Protein AF-M1EG44-F1 (afdb_monomer_lite)

Secondary structure (DSSP, 8-state):
-HHHHHHHHHHHHHHHHTT-SS--HHHHHHHHHHHHHHHHHHHHHHHHHHHHHTTS------------------------------------------------EEEEEETTTEEEEEE--TT--HHHHHHHHHHTTT--GGG----EEETTEEE-

Organism: Mustela putorius furo (NCBI:txid9669)

pLDDT: mean 79.68, std 23.25, range [34.62, 98.44]

InterPro domains:
  IPR003116 Raf-like Ras-binding [PF02196] (106-155)
  IPR003116 Raf-like Ras-binding [PS50898] (104-156)
  IPR003116 Raf-like Ras-binding [SM00455] (104-156)
  IPR029071 Ubiquitin-like domain superfamily [SSF54236] (104-153)

Sequence (156 aa):
QMIKLTQEHIEALLDKFGGEHNPPSIYLEAYEEYTSKLDALQQREQQLLESLGNGTDFSVSSSASTDTVTSSSSSSLSVLPSSLSVFQNPTDVSRSNPKSPQKPIVRVFLPNKQRTVVPARCGVTVRDSLKKALMMRGLIPECCAVYRIQDGEKKP

Structure (mmCIF, N/CA/C/O backbone):
data_AF-M1EG44-F1
#
_entry.id   AF-M1EG44-F1
#
loop_
_atom_site.group_PDB
_atom_site.id
_atom_site.type_symbol
_atom_site.label_atom_id
_atom_site.label_alt_id
_atom_site.label_comp_id
_atom_site.label_asym_id
_atom_site.label_entity_id
_atom_site.label_seq_id
_atom_site.pdbx_PDB_ins_code
_atom_site.Cartn_x
_atom_site.Cartn_y
_atom_site.Cartn_z
_atom_site.occupancy
_atom_site.B_iso_or_equiv
_atom_site.auth_seq_id
_atom_site.auth_comp_id
_atom_site.auth_asym_id
_atom_site.auth_atom_id
_atom_site.pdbx_PDB_model_num
ATOM 1 N N . GLN A 1 1 ? -17.260 -4.834 20.610 1.00 72.94 1 GLN A N 1
ATOM 2 C CA . GLN A 1 1 ? -16.964 -3.884 21.703 1.00 72.94 1 GLN A CA 1
ATOM 3 C C . GLN A 1 1 ? -15.644 -3.201 21.394 1.00 72.94 1 GLN A C 1
ATOM 5 O O . GLN A 1 1 ? -14.640 -3.891 21.308 1.00 72.94 1 GLN A O 1
ATOM 10 N N . MET A 1 2 ? -15.644 -1.885 21.172 1.00 94.19 2 MET A N 1
ATOM 11 C CA . MET A 1 2 ? -14.404 -1.153 20.869 1.00 94.19 2 MET A CA 1
ATOM 12 C C . MET A 1 2 ? -13.491 -1.050 22.093 1.00 94.19 2 MET A C 1
ATOM 14 O O . MET A 1 2 ? -12.295 -1.254 21.963 1.00 94.19 2 MET A O 1
ATOM 18 N N . ILE A 1 3 ? -14.066 -0.810 23.276 1.00 96.75 3 ILE A N 1
ATOM 19 C CA . ILE A 1 3 ? -13.339 -0.735 24.554 1.00 96.75 3 ILE A CA 1
ATOM 20 C C . ILE A 1 3 ? -12.552 -2.026 24.807 1.00 96.75 3 ILE A C 1
ATOM 22 O O . ILE A 1 3 ? -11.341 -1.969 24.979 1.00 96.75 3 ILE A O 1
ATOM 26 N N . LYS A 1 4 ? -13.214 -3.188 24.718 1.00 97.31 4 LYS A N 1
ATOM 27 C CA . LYS A 1 4 ? -12.578 -4.498 24.927 1.00 97.31 4 LYS A CA 1
ATOM 28 C C . LYS A 1 4 ? -11.400 -4.754 23.977 1.00 97.31 4 LYS A C 1
ATOM 30 O O . LYS A 1 4 ? -10.349 -5.192 24.414 1.00 97.31 4 LYS A O 1
ATOM 35 N N . LEU A 1 5 ? -11.552 -4.435 22.690 1.00 97.62 5 LEU A N 1
ATOM 36 C CA . LEU A 1 5 ? -10.465 -4.599 21.717 1.00 97.62 5 LEU A CA 1
ATOM 37 C C . LEU A 1 5 ? -9.284 -3.663 22.006 1.00 97.62 5 LEU A C 1
ATOM 39 O O . LEU A 1 5 ? -8.134 -4.052 21.831 1.00 97.62 5 LEU A O 1
ATOM 43 N N . THR A 1 6 ? -9.558 -2.432 22.446 1.00 97.50 6 THR A N 1
ATOM 44 C CA . THR A 1 6 ? -8.514 -1.484 22.858 1.00 97.50 6 THR A CA 1
ATOM 45 C C . THR A 1 6 ? -7.768 -1.995 24.093 1.00 97.50 6 THR A C 1
ATOM 47 O O . THR A 1 6 ? -6.545 -1.921 24.120 1.00 97.50 6 THR A O 1
ATOM 50 N N . GLN A 1 7 ? -8.476 -2.570 25.071 1.00 97.56 7 GLN A N 1
ATOM 51 C CA . GLN A 1 7 ? -7.870 -3.198 26.254 1.00 97.56 7 GLN A CA 1
ATOM 52 C C . GLN A 1 7 ? -6.963 -4.371 25.871 1.00 97.56 7 GLN A C 1
ATOM 54 O O 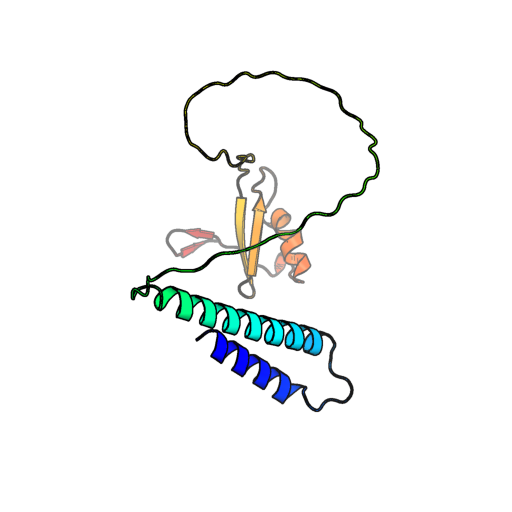. GLN A 1 7 ? -5.791 -4.364 26.230 1.00 97.56 7 GLN A O 1
ATOM 59 N N . GLU A 1 8 ? -7.459 -5.310 25.057 1.00 97.81 8 GLU A N 1
ATOM 60 C CA . GLU A 1 8 ? -6.666 -6.446 24.558 1.00 97.81 8 GLU A CA 1
ATOM 61 C C . GLU A 1 8 ? -5.404 -5.979 23.811 1.00 97.81 8 GLU A C 1
ATOM 63 O O . GLU A 1 8 ? -4.348 -6.603 23.895 1.00 97.81 8 GLU A O 1
ATOM 68 N N . HIS A 1 9 ? -5.486 -4.856 23.091 1.00 97.50 9 HIS A N 1
ATOM 69 C CA . HIS A 1 9 ? -4.333 -4.304 22.389 1.00 97.50 9 HIS A CA 1
ATOM 70 C C . HIS A 1 9 ? -3.281 -3.720 23.342 1.00 97.50 9 HIS A C 1
ATOM 72 O O . HIS A 1 9 ? -2.088 -3.951 23.143 1.00 97.50 9 HIS A O 1
ATOM 78 N N . ILE A 1 10 ? -3.708 -3.000 24.385 1.00 97.75 10 ILE A N 1
ATOM 79 C CA . ILE A 1 10 ? -2.815 -2.481 25.432 1.00 97.75 10 ILE A CA 1
ATOM 80 C C . ILE A 1 10 ? -2.140 -3.640 26.174 1.00 97.75 10 ILE A C 1
ATOM 82 O O . ILE A 1 10 ? -0.931 -3.607 26.394 1.00 97.75 10 ILE A O 1
ATOM 86 N N . GLU A 1 11 ? -2.890 -4.691 26.505 1.00 97.38 11 GLU A N 1
ATOM 87 C CA . GLU A 1 11 ? -2.347 -5.897 27.139 1.00 97.38 11 GLU A CA 1
ATOM 88 C C . GLU A 1 11 ? -1.301 -6.581 26.251 1.00 97.38 11 GLU A C 1
ATOM 90 O O . GLU A 1 11 ? -0.224 -6.927 26.728 1.00 97.38 11 GLU A O 1
ATOM 95 N N . ALA A 1 12 ? -1.560 -6.712 24.946 1.00 97.00 12 ALA A N 1
ATOM 96 C CA . ALA A 1 12 ? -0.598 -7.285 24.005 1.00 97.00 12 ALA A CA 1
ATOM 97 C C . ALA A 1 12 ? 0.682 -6.438 23.861 1.00 97.00 12 ALA A C 1
ATOM 99 O O . ALA A 1 12 ? 1.774 -6.986 23.705 1.00 97.00 12 ALA A O 1
ATOM 100 N N . LEU A 1 13 ? 0.556 -5.108 23.916 1.00 95.94 13 LEU A N 1
ATOM 101 C CA . LEU A 1 13 ? 1.684 -4.172 23.951 1.00 95.94 13 LEU A CA 1
ATOM 102 C C . LEU A 1 13 ? 2.527 -4.388 25.218 1.00 95.94 13 LEU A C 1
ATOM 104 O O . LEU A 1 13 ? 3.745 -4.554 25.126 1.00 95.94 13 LEU A O 1
ATOM 108 N N . LEU A 1 14 ? 1.879 -4.439 26.383 1.00 95.88 14 LEU A N 1
ATOM 109 C CA . LEU A 1 14 ? 2.536 -4.644 27.676 1.00 95.88 14 LEU A CA 1
ATOM 110 C C . LEU A 1 14 ? 3.187 -6.030 27.796 1.00 95.88 14 LEU A C 1
ATOM 112 O O . LEU A 1 14 ? 4.296 -6.128 28.313 1.00 95.88 14 LEU A O 1
ATOM 116 N N . ASP A 1 15 ? 2.560 -7.086 27.278 1.00 96.38 15 ASP A N 1
ATOM 117 C CA . ASP A 1 15 ? 3.139 -8.439 27.231 1.00 96.38 15 ASP A CA 1
ATOM 118 C C . ASP A 1 15 ? 4.462 -8.469 26.451 1.00 96.38 15 ASP A C 1
ATOM 120 O O . ASP A 1 15 ? 5.404 -9.172 26.814 1.00 96.38 15 ASP A O 1
ATOM 124 N N . LYS A 1 16 ? 4.546 -7.686 25.371 1.00 93.38 16 LYS A N 1
ATOM 125 C CA . LYS A 1 16 ? 5.708 -7.678 24.478 1.00 93.38 16 LYS A CA 1
ATOM 126 C C . LYS A 1 16 ? 6.852 -6.805 24.987 1.00 93.38 16 LYS A C 1
ATOM 128 O O . LYS A 1 16 ? 8.002 -7.193 24.806 1.00 93.38 16 LYS A O 1
ATOM 133 N N . PHE A 1 17 ? 6.550 -5.656 25.595 1.00 94.31 17 PHE A N 1
ATOM 134 C CA . PHE A 1 17 ? 7.555 -4.624 25.897 1.00 94.31 17 PHE A CA 1
ATOM 135 C C . PHE A 1 17 ? 7.526 -4.101 27.344 1.00 94.31 17 PHE A C 1
ATOM 137 O O . PHE A 1 17 ? 8.394 -3.321 27.728 1.00 94.31 17 PHE A O 1
ATOM 144 N N . GLY A 1 18 ? 6.566 -4.516 28.176 1.00 87.44 18 GLY A N 1
ATOM 145 C CA . GLY A 1 18 ? 6.329 -3.938 29.507 1.00 87.44 18 GLY A CA 1
ATOM 146 C C . GLY A 1 18 ? 7.439 -4.172 30.539 1.00 87.44 18 GLY A C 1
ATOM 147 O O . GLY A 1 18 ? 7.469 -3.487 31.557 1.00 87.44 18 GLY A O 1
ATOM 148 N N . GLY A 1 19 ? 8.357 -5.111 30.287 1.00 87.62 19 GLY A N 1
ATOM 149 C CA . GLY A 1 19 ? 9.509 -5.404 31.152 1.00 87.62 19 GLY A CA 1
ATOM 150 C C . GLY A 1 19 ? 10.861 -4.929 30.612 1.00 87.62 19 GLY A C 1
ATOM 151 O O . GLY A 1 19 ? 11.896 -5.248 31.197 1.00 87.62 19 GLY A O 1
ATOM 152 N N . GLU A 1 20 ? 10.891 -4.223 29.481 1.00 89.06 20 GLU A N 1
ATOM 153 C CA . GLU A 1 20 ? 12.140 -3.835 28.828 1.00 89.06 20 GLU A CA 1
ATOM 154 C C . GLU A 1 20 ? 12.719 -2.553 29.453 1.00 89.06 20 GLU A C 1
ATOM 156 O O . GLU A 1 20 ? 12.016 -1.564 29.633 1.00 89.06 20 GLU A O 1
ATOM 161 N N . HIS A 1 21 ? 14.016 -2.545 29.790 1.00 84.31 21 HIS A N 1
ATOM 162 C CA . HIS A 1 21 ? 14.666 -1.402 30.461 1.00 84.31 21 HIS A CA 1
ATOM 163 C C . HIS A 1 21 ? 14.769 -0.154 29.562 1.00 84.31 21 HIS A C 1
ATOM 165 O O . HIS A 1 21 ? 14.933 0.960 30.053 1.00 84.31 21 HIS A O 1
ATOM 171 N N . ASN A 1 22 ? 14.700 -0.331 28.240 1.00 91.44 22 ASN A N 1
ATOM 172 C CA . ASN A 1 22 ? 14.776 0.758 27.270 1.00 91.44 22 ASN A CA 1
ATOM 173 C C . ASN A 1 22 ? 13.819 0.494 26.092 1.00 91.44 22 ASN A C 1
ATOM 175 O O . ASN A 1 22 ? 14.279 0.104 25.012 1.00 91.44 22 ASN A O 1
ATOM 179 N N . PRO A 1 23 ? 12.499 0.659 26.298 1.00 91.12 23 PRO A N 1
ATOM 180 C CA . PRO A 1 23 ? 11.514 0.308 25.289 1.00 91.12 23 PRO A CA 1
ATOM 181 C C . PRO A 1 23 ? 11.619 1.232 24.058 1.00 91.12 23 PRO A C 1
ATOM 183 O O . PRO A 1 23 ? 11.943 2.416 24.199 1.00 91.12 23 PRO A O 1
ATOM 186 N N . PRO A 1 24 ? 11.341 0.729 22.839 1.00 95.62 24 PRO A N 1
ATOM 187 C CA . PRO A 1 24 ? 11.336 1.547 21.625 1.00 95.62 24 PRO A CA 1
ATOM 188 C C . PRO A 1 24 ? 10.370 2.741 21.723 1.00 95.62 24 PRO A C 1
ATOM 190 O O . PRO A 1 24 ? 9.261 2.594 22.231 1.00 95.62 24 PRO A O 1
ATOM 193 N N . SER A 1 25 ? 10.725 3.906 21.166 1.00 95.44 25 SER A N 1
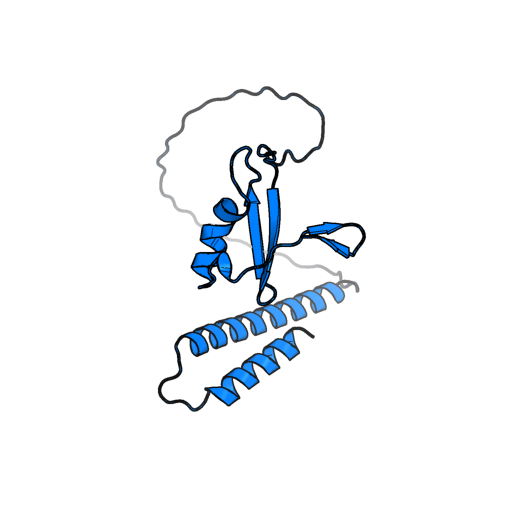ATOM 194 C CA . SER A 1 25 ? 9.854 5.100 21.218 1.00 95.44 25 SER A CA 1
ATOM 195 C C . SER A 1 25 ? 8.477 4.858 20.593 1.00 95.44 25 SER A C 1
ATOM 197 O O . SER A 1 25 ? 7.469 5.295 21.131 1.00 95.44 25 SER A O 1
ATOM 199 N N . ILE A 1 26 ? 8.424 4.069 19.516 1.00 96.38 26 ILE A N 1
ATOM 200 C CA . ILE A 1 26 ? 7.172 3.680 18.858 1.00 96.38 26 ILE A CA 1
ATOM 201 C C . ILE A 1 26 ? 6.225 2.903 19.784 1.00 96.38 26 ILE A C 1
ATOM 203 O O . ILE A 1 26 ? 5.010 3.017 19.653 1.00 96.38 26 ILE A O 1
ATOM 207 N N . TYR A 1 27 ? 6.763 2.119 20.725 1.00 96.12 27 TYR A N 1
ATOM 208 C CA . TYR A 1 27 ? 5.950 1.428 21.722 1.00 96.12 27 TYR A CA 1
ATOM 209 C C . TYR A 1 27 ? 5.331 2.426 22.702 1.00 96.12 27 TYR A C 1
ATOM 211 O O . TYR A 1 27 ? 4.142 2.325 22.986 1.00 96.12 27 TYR A O 1
ATOM 219 N N . LEU A 1 28 ? 6.117 3.396 23.180 1.00 95.38 28 LEU A N 1
ATOM 220 C CA . LEU A 1 28 ? 5.640 4.427 24.105 1.00 95.38 28 LEU A CA 1
ATOM 221 C C . LEU A 1 28 ? 4.540 5.274 23.459 1.00 95.38 28 LEU A C 1
ATOM 223 O O . LEU A 1 28 ? 3.473 5.431 24.043 1.00 95.38 28 LEU A O 1
ATOM 227 N N . GLU A 1 29 ? 4.769 5.728 22.225 1.00 97.44 29 GLU A N 1
ATOM 228 C CA . GLU A 1 29 ? 3.784 6.483 21.443 1.00 97.44 29 GLU A CA 1
ATOM 229 C C . GLU A 1 29 ? 2.484 5.688 21.259 1.00 97.44 29 GLU A C 1
ATOM 231 O O . GLU A 1 29 ? 1.394 6.204 21.504 1.00 97.44 29 GLU A O 1
ATOM 236 N N . ALA A 1 30 ? 2.587 4.409 20.883 1.00 97.44 30 ALA A N 1
ATOM 237 C CA . ALA A 1 30 ? 1.417 3.553 20.730 1.00 97.44 30 ALA A CA 1
ATOM 238 C C . ALA A 1 30 ? 0.685 3.350 22.064 1.00 97.44 30 ALA A C 1
ATOM 240 O O . ALA A 1 30 ? -0.540 3.443 22.114 1.00 97.44 30 ALA A O 1
ATOM 241 N N . TYR A 1 31 ? 1.411 3.085 23.149 1.00 97.38 31 TYR A N 1
ATOM 242 C CA . TYR A 1 31 ? 0.826 2.896 24.473 1.00 97.38 31 TYR A CA 1
ATOM 243 C C . TYR A 1 31 ? 0.060 4.144 24.939 1.00 97.38 31 TYR A C 1
ATOM 245 O O . TYR A 1 31 ? -1.088 4.034 25.381 1.00 97.38 31 TYR A O 1
ATOM 253 N N . GLU A 1 32 ? 0.644 5.334 24.778 1.00 97.69 32 GLU A N 1
ATOM 254 C CA . GLU A 1 32 ? -0.023 6.609 25.071 1.00 97.69 32 GLU A CA 1
ATOM 255 C C . GLU A 1 32 ? -1.273 6.819 24.200 1.00 97.69 32 GLU A C 1
ATOM 257 O O . GLU A 1 32 ? -2.333 7.190 24.708 1.00 97.69 32 GLU A O 1
ATOM 262 N N . GLU A 1 33 ? -1.202 6.518 22.899 1.00 98.12 33 GLU A N 1
ATOM 263 C CA . GLU A 1 33 ? -2.353 6.651 21.998 1.00 98.12 33 GLU A CA 1
ATOM 264 C C . GLU A 1 33 ? -3.496 5.703 22.390 1.00 98.12 33 GLU A C 1
ATOM 266 O O . GLU A 1 33 ? -4.661 6.110 22.453 1.00 98.12 33 GLU A O 1
ATOM 271 N N . TYR A 1 34 ? -3.190 4.434 22.671 1.00 98.25 34 TYR A N 1
ATOM 272 C CA . TYR A 1 34 ? -4.210 3.442 23.005 1.00 98.25 34 TYR A CA 1
ATOM 273 C C . TYR A 1 34 ? -4.846 3.685 24.372 1.00 98.25 34 TYR A C 1
ATOM 275 O O . TYR A 1 34 ? -6.058 3.499 24.500 1.00 98.25 34 TYR A O 1
ATOM 283 N N . THR A 1 35 ? -4.076 4.131 25.365 1.00 98.06 35 THR A N 1
ATOM 284 C CA . THR A 1 35 ? -4.614 4.510 26.682 1.00 98.06 35 THR A CA 1
ATOM 285 C C . THR A 1 35 ? -5.519 5.737 26.575 1.00 98.06 35 THR A C 1
ATOM 287 O O . THR A 1 35 ? -6.676 5.667 26.983 1.00 98.06 35 THR A O 1
ATOM 290 N N . SER A 1 36 ? -5.082 6.800 25.888 1.00 98.44 36 SER A N 1
ATOM 291 C CA . SER A 1 36 ? -5.922 7.982 25.631 1.00 98.44 36 SER A CA 1
ATOM 292 C C . SER A 1 36 ? -7.208 7.631 24.870 1.00 98.44 36 SER A C 1
ATOM 294 O O . SER A 1 36 ? -8.304 8.107 25.183 1.00 98.44 36 SER A O 1
ATOM 296 N N . LYS A 1 37 ? -7.106 6.739 23.880 1.00 98.31 37 LYS A N 1
ATOM 297 C CA . LYS A 1 37 ? -8.261 6.246 23.125 1.00 98.31 37 LYS A CA 1
ATOM 298 C C . LYS A 1 37 ? -9.211 5.419 23.987 1.00 98.31 37 LYS A C 1
ATOM 300 O O . LYS A 1 37 ? -10.419 5.478 23.757 1.00 98.31 37 LYS A O 1
ATOM 305 N N . LEU A 1 38 ? -8.697 4.631 24.930 1.00 98.31 38 LEU A N 1
ATOM 306 C CA . LEU A 1 38 ? -9.520 3.850 25.848 1.00 98.31 38 LEU A CA 1
ATOM 307 C C . LEU A 1 38 ? -10.381 4.773 26.712 1.00 98.31 38 LEU A C 1
ATOM 309 O O . LEU A 1 38 ? -11.596 4.576 26.761 1.00 98.31 38 LEU A O 1
ATOM 313 N N . ASP A 1 39 ? -9.776 5.816 27.277 1.00 98.19 39 ASP A N 1
ATOM 314 C CA . ASP A 1 39 ? -10.477 6.820 28.081 1.00 98.19 39 ASP A CA 1
ATOM 315 C C . ASP A 1 39 ? -11.568 7.522 27.262 1.00 98.19 39 ASP A C 1
ATOM 317 O O . ASP A 1 39 ? -12.722 7.610 27.683 1.00 98.19 39 ASP A O 1
ATOM 321 N N . ALA A 1 40 ? -11.245 7.945 26.035 1.00 98.31 40 ALA A N 1
ATOM 322 C CA . ALA A 1 40 ? -12.211 8.576 25.136 1.00 98.31 40 ALA A CA 1
ATOM 323 C C . ALA A 1 40 ? -13.388 7.646 24.785 1.00 98.31 40 ALA A C 1
ATOM 325 O O . ALA A 1 40 ? -14.533 8.091 24.654 1.00 98.31 40 ALA A O 1
ATOM 326 N N . LEU A 1 41 ? -13.127 6.344 24.623 1.00 97.94 41 LEU A N 1
ATOM 327 C CA . LEU A 1 41 ? -14.171 5.3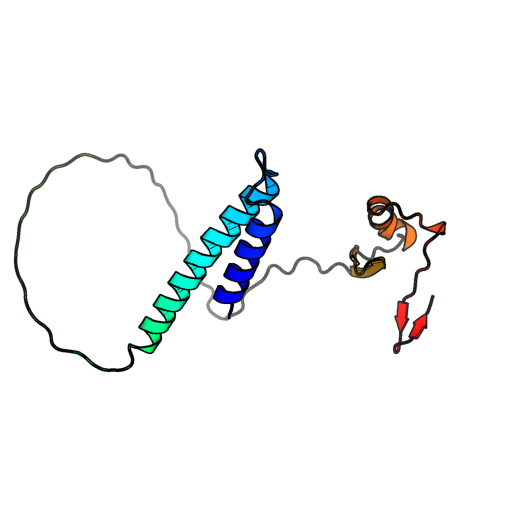53 24.370 1.00 97.94 41 LEU A CA 1
ATOM 328 C C . LEU A 1 41 ? -15.054 5.127 25.602 1.00 97.94 41 LEU A C 1
ATOM 330 O O . LEU A 1 41 ? -16.272 5.057 25.443 1.00 97.94 41 LEU A O 1
ATOM 334 N N . GLN A 1 42 ? -14.469 5.048 26.799 1.00 96.88 42 GLN A N 1
ATOM 335 C CA . GLN A 1 42 ? -15.209 4.914 28.059 1.00 96.88 42 GLN A CA 1
ATOM 336 C C . GLN A 1 42 ? -16.070 6.150 28.342 1.00 96.88 42 GLN A C 1
ATOM 338 O O . GLN A 1 42 ? -17.253 6.023 28.652 1.00 96.88 42 GLN A O 1
ATOM 343 N N . GLN A 1 43 ? -15.525 7.353 28.141 1.00 97.75 43 GLN A N 1
ATOM 344 C CA . GLN A 1 43 ? -16.275 8.603 28.285 1.00 97.75 43 GLN A CA 1
ATOM 345 C C . GLN A 1 43 ? -17.466 8.656 27.322 1.00 97.75 43 GLN A C 1
ATOM 347 O O . GLN A 1 43 ? -18.578 9.024 27.703 1.00 97.75 43 GLN A O 1
ATOM 352 N N . ARG A 1 44 ? -17.250 8.263 26.063 1.00 96.62 44 ARG A N 1
ATOM 353 C CA . ARG A 1 44 ? -18.322 8.210 25.068 1.00 96.62 44 ARG A CA 1
ATOM 354 C C . ARG A 1 44 ? -19.391 7.181 25.435 1.00 96.62 44 ARG A C 1
ATOM 356 O O . ARG A 1 44 ? -20.566 7.436 25.194 1.00 96.62 44 ARG A O 1
ATOM 363 N N . GLU A 1 45 ? -19.005 6.026 25.972 1.00 94.88 45 GLU A N 1
ATOM 364 C CA . GLU A 1 45 ? -19.952 5.011 26.444 1.00 94.88 45 GLU A CA 1
ATOM 365 C C . GLU A 1 45 ? -20.837 5.562 27.565 1.00 94.88 45 GLU A C 1
ATOM 367 O O . GLU A 1 45 ? -22.057 5.434 27.472 1.00 94.88 45 GLU A O 1
ATOM 372 N N . GLN A 1 46 ? -20.251 6.264 28.540 1.00 94.81 46 GLN A N 1
ATOM 373 C CA . GLN A 1 46 ? -21.001 6.932 29.605 1.00 94.81 46 GLN A CA 1
ATOM 374 C C . GLN A 1 46 ? -22.006 7.945 29.038 1.00 94.81 46 GLN A C 1
ATOM 376 O O . GLN A 1 46 ? -23.194 7.862 29.344 1.00 94.81 46 GLN A O 1
ATOM 381 N N . GLN A 1 47 ? -21.564 8.821 28.130 1.00 95.12 47 GLN A N 1
ATOM 382 C CA . GLN A 1 47 ? -22.431 9.818 27.496 1.00 95.12 47 GLN A CA 1
ATOM 383 C C . GLN A 1 47 ? -23.604 9.180 26.731 1.00 95.12 47 GLN A C 1
ATOM 385 O O . GLN A 1 47 ? -24.719 9.711 26.711 1.00 95.12 47 GLN A O 1
ATOM 390 N N . LEU A 1 48 ? -23.366 8.043 26.069 1.00 94.06 48 LEU A N 1
ATOM 391 C CA . LEU A 1 48 ? -24.411 7.295 25.369 1.00 94.06 48 LEU A CA 1
ATOM 392 C C . LEU A 1 48 ? -25.398 6.647 26.346 1.00 94.06 48 LEU A C 1
ATOM 394 O O . LEU A 1 48 ? -26.597 6.650 26.070 1.00 94.06 48 LEU A O 1
ATOM 398 N N . LEU A 1 49 ? -24.909 6.128 27.476 1.00 91.44 49 LEU A N 1
ATOM 399 C CA . LEU A 1 49 ? -25.741 5.574 28.545 1.00 91.44 49 LEU A CA 1
ATOM 400 C C . LEU A 1 49 ? -26.643 6.648 29.165 1.00 91.44 49 LEU A C 1
ATOM 402 O O . LEU A 1 49 ? -27.837 6.414 29.339 1.00 91.44 49 LEU A O 1
ATOM 406 N N . GLU A 1 50 ? -26.092 7.837 29.424 1.00 92.94 50 GLU A N 1
ATOM 407 C CA . GLU A 1 50 ? -26.841 9.000 29.914 1.00 92.94 50 GLU A CA 1
ATOM 408 C C . GLU A 1 50 ? -27.913 9.423 28.904 1.00 92.94 50 GLU A C 1
ATOM 410 O O . GLU A 1 50 ? -29.087 9.507 29.253 1.00 92.94 50 GLU A O 1
ATOM 415 N N . SER A 1 51 ? -27.542 9.561 27.626 1.00 89.81 51 SER A N 1
ATOM 416 C CA . SER A 1 51 ? -28.472 9.940 26.550 1.00 89.81 51 SER A CA 1
ATOM 417 C C . SER A 1 51 ? -29.628 8.947 26.378 1.00 89.81 51 SER A C 1
ATOM 419 O O . SER A 1 51 ? -30.739 9.347 26.033 1.00 89.81 51 SER A O 1
ATOM 421 N N . LEU A 1 52 ? -29.381 7.652 26.606 1.00 81.56 52 LEU A N 1
ATOM 422 C CA . LEU A 1 52 ? -30.414 6.616 26.567 1.00 81.56 52 LEU A CA 1
ATOM 423 C C . LEU A 1 52 ? -31.315 6.649 27.817 1.00 81.56 52 LEU A C 1
ATOM 425 O O . LEU A 1 52 ? -32.485 6.279 27.734 1.00 81.56 52 LEU A O 1
ATOM 429 N N . GLY A 1 53 ? -30.790 7.119 28.952 1.00 68.94 53 GLY A N 1
ATOM 430 C CA . GLY A 1 53 ? -31.515 7.293 30.214 1.00 68.94 53 GLY A CA 1
ATOM 431 C C . GLY A 1 53 ? -32.441 8.516 30.266 1.00 68.94 53 GLY A C 1
ATOM 432 O O . GLY A 1 53 ? -33.340 8.561 31.099 1.00 68.94 53 GLY A O 1
ATOM 433 N N . ASN A 1 54 ? -32.305 9.486 29.354 1.00 60.78 54 ASN A N 1
ATOM 434 C CA . ASN A 1 54 ? -33.138 10.701 29.306 1.00 60.78 54 ASN A CA 1
ATOM 435 C C . ASN A 1 54 ? -34.579 10.493 28.771 1.00 60.78 54 ASN A C 1
ATOM 437 O O . ASN A 1 54 ? -35.240 11.458 28.388 1.00 60.78 54 ASN A O 1
ATOM 441 N N . GLY A 1 55 ? -35.078 9.253 28.748 1.00 56.47 55 GLY A N 1
ATOM 442 C CA . GLY A 1 55 ? -36.444 8.902 28.341 1.00 56.47 55 GLY A CA 1
ATOM 443 C C . GLY A 1 55 ? -37.471 8.804 29.476 1.00 56.47 55 GLY A C 1
ATOM 444 O O . GLY A 1 55 ? -38.641 8.568 29.186 1.00 56.47 55 GLY A O 1
ATOM 445 N N . THR A 1 56 ? -37.073 8.976 30.741 1.00 52.03 56 THR A N 1
ATOM 446 C CA . THR A 1 56 ? -37.998 8.992 31.886 1.00 52.03 56 THR A CA 1
ATOM 447 C C . THR A 1 56 ? -37.902 10.321 32.629 1.00 52.03 56 THR A C 1
ATOM 449 O O . THR A 1 56 ? -36.865 10.694 33.173 1.00 52.03 56 THR A O 1
ATOM 452 N N . ASP A 1 57 ? -39.012 11.035 32.571 1.00 49.50 57 ASP A N 1
ATOM 453 C CA . ASP A 1 57 ? -39.438 12.178 33.357 1.00 49.50 57 ASP A CA 1
ATOM 454 C C . ASP A 1 57 ? -38.894 12.248 34.795 1.00 49.50 57 ASP A C 1
ATOM 456 O O . ASP A 1 57 ? -39.208 11.434 35.656 1.00 49.50 57 ASP A O 1
ATOM 460 N N . PHE A 1 58 ? -38.185 13.336 35.099 1.00 36.06 58 PHE A N 1
ATOM 461 C CA . PHE A 1 58 ? -38.283 13.951 36.419 1.00 36.06 58 PHE A CA 1
ATOM 462 C C . PHE A 1 58 ? -38.238 15.470 36.271 1.00 36.06 58 PHE A C 1
ATOM 464 O O . PHE A 1 58 ? -37.184 16.096 36.183 1.00 36.06 58 PHE A O 1
ATOM 471 N N . SER A 1 59 ? -39.428 16.056 36.196 1.00 50.84 59 SER A N 1
ATOM 472 C CA . SER A 1 59 ? -39.652 17.493 36.260 1.00 50.84 59 SER A CA 1
ATOM 473 C C . SER A 1 59 ? -40.313 17.805 37.594 1.00 50.84 59 SER A C 1
ATOM 475 O O . SER A 1 59 ? -41.500 17.535 37.710 1.00 50.84 59 SER A O 1
ATOM 477 N N . VAL A 1 60 ? -39.602 18.424 38.547 1.00 35.09 60 VAL A N 1
ATOM 478 C CA . VAL A 1 60 ? -40.166 19.485 39.406 1.00 35.09 60 VAL A CA 1
ATOM 479 C C . VAL A 1 60 ? -39.056 20.454 39.840 1.00 35.09 60 VAL A C 1
ATOM 481 O O . VAL A 1 60 ? -37.998 20.057 40.318 1.00 35.09 60 VAL A O 1
ATOM 484 N N . SER A 1 61 ? -39.351 21.733 39.636 1.00 41.53 61 SER A N 1
ATOM 485 C CA . SER A 1 61 ? -38.569 22.948 39.864 1.00 41.53 61 SER A CA 1
ATOM 486 C C . SER A 1 61 ? -38.318 23.342 41.333 1.00 41.53 61 SER A C 1
ATOM 488 O O . SER A 1 61 ? -38.974 22.840 42.246 1.00 41.53 61 SER A O 1
ATOM 490 N N . SER A 1 62 ? -37.554 24.444 41.464 1.00 41.94 62 SER A N 1
ATOM 491 C CA . SER A 1 62 ? -37.507 25.491 42.526 1.00 41.94 62 SER A CA 1
ATOM 492 C C . SER A 1 62 ? -36.246 25.404 43.416 1.00 41.94 62 SER A C 1
ATOM 494 O O . SER A 1 62 ? -35.869 24.317 43.821 1.00 41.94 62 SER A O 1
ATOM 496 N N . SER A 1 63 ? -35.489 26.465 43.736 1.00 38.00 63 SER A N 1
ATOM 497 C CA . SER A 1 63 ? -35.849 27.868 44.003 1.00 38.00 63 SER A CA 1
ATOM 498 C C . SER A 1 63 ? -34.648 28.838 43.886 1.00 38.00 63 SER A C 1
ATOM 500 O O . SER A 1 63 ? -33.504 28.427 43.736 1.00 38.00 63 SER A O 1
ATOM 502 N N . ALA A 1 64 ? -34.976 30.131 43.957 1.00 36.72 64 ALA A N 1
ATOM 503 C CA . ALA A 1 64 ? -34.234 31.355 43.644 1.00 36.72 64 ALA A CA 1
ATOM 504 C C . ALA A 1 64 ? -33.198 31.895 44.673 1.00 36.72 64 ALA A C 1
ATOM 506 O O . ALA A 1 64 ? -33.109 31.388 45.789 1.00 36.72 64 ALA A O 1
ATOM 507 N N . SER A 1 65 ? -32.580 33.035 44.274 1.00 39.41 65 SER A N 1
ATOM 508 C CA . SER A 1 65 ? -32.027 34.169 45.079 1.00 39.41 65 SER A CA 1
ATOM 509 C C . SER A 1 65 ? -30.519 34.103 45.422 1.00 39.41 65 SER A C 1
ATOM 511 O O . SER A 1 65 ? -30.044 33.025 45.742 1.00 39.41 65 SER A O 1
ATOM 513 N N . THR A 1 66 ? -29.655 35.142 45.402 1.00 40.31 66 THR A N 1
ATOM 514 C CA . THR A 1 66 ? -29.706 36.632 45.293 1.00 40.31 66 THR A CA 1
ATOM 515 C C . THR A 1 66 ? -28.263 37.192 45.133 1.00 40.31 66 THR A C 1
ATOM 517 O O . THR A 1 66 ? -27.348 36.568 45.659 1.00 40.31 66 THR A O 1
ATOM 520 N N . ASP A 1 67 ? -28.113 38.358 44.470 1.00 35.16 67 ASP A N 1
ATOM 521 C CA . ASP A 1 67 ? -27.123 39.473 44.608 1.00 35.16 67 ASP A CA 1
ATOM 522 C C . ASP A 1 67 ? -25.597 39.193 44.740 1.00 35.16 67 ASP A C 1
ATOM 524 O O . ASP A 1 67 ? -25.148 38.334 45.483 1.00 35.16 67 ASP A O 1
ATOM 528 N N . THR A 1 68 ? -24.668 39.943 44.119 1.00 42.72 68 THR A N 1
ATOM 529 C CA . THR A 1 68 ? -24.309 41.335 44.478 1.00 42.72 68 THR A CA 1
ATOM 530 C C . THR A 1 68 ? -23.334 41.958 43.449 1.00 42.72 68 THR A C 1
ATOM 532 O O . THR A 1 68 ? -22.503 41.274 42.857 1.00 42.72 68 THR A O 1
ATOM 535 N N . VAL A 1 69 ? -23.418 43.280 43.278 1.00 45.25 69 VAL A N 1
ATOM 536 C CA . VAL A 1 69 ? -22.580 44.178 42.454 1.00 45.25 69 VAL A CA 1
ATOM 537 C C . VAL A 1 69 ? -21.134 44.359 42.959 1.00 45.25 69 VAL A C 1
ATOM 539 O O . VAL A 1 69 ? -20.907 44.364 44.163 1.00 45.25 69 VAL A O 1
ATOM 542 N N . THR A 1 70 ? -20.167 44.616 42.062 1.00 37.66 70 THR A N 1
ATOM 543 C CA . THR A 1 70 ? -19.043 45.572 42.261 1.00 37.66 70 THR A CA 1
ATOM 544 C C . THR A 1 70 ? -18.239 45.789 40.968 1.00 37.66 70 THR A C 1
ATOM 546 O O . THR A 1 70 ? -17.902 44.861 40.240 1.00 37.66 70 THR A O 1
ATOM 549 N N . SER A 1 71 ? -17.969 47.060 40.680 1.00 38.03 71 SER A N 1
ATOM 550 C CA . SER A 1 71 ? -17.367 47.612 39.460 1.00 38.03 71 SER A CA 1
ATOM 551 C C . SER A 1 71 ? -15.835 47.684 39.525 1.00 38.03 71 SER A C 1
ATOM 553 O O . SER A 1 71 ? -15.308 47.909 40.610 1.00 38.03 71 SER A O 1
ATOM 555 N N . SER A 1 72 ? -15.130 47.645 38.378 1.00 39.84 72 SER A N 1
ATOM 556 C CA . SER A 1 72 ? -14.178 48.700 37.922 1.00 39.84 72 SER A CA 1
ATOM 557 C C . SER A 1 72 ? -13.313 48.317 36.688 1.00 39.84 72 SER A C 1
ATOM 559 O O . SER A 1 72 ? -12.446 47.459 36.740 1.00 39.84 72 SER A O 1
ATOM 561 N N . SER A 1 73 ? -13.589 49.010 35.571 1.00 45.00 73 SER A N 1
ATOM 562 C CA . SER A 1 73 ? -12.692 49.71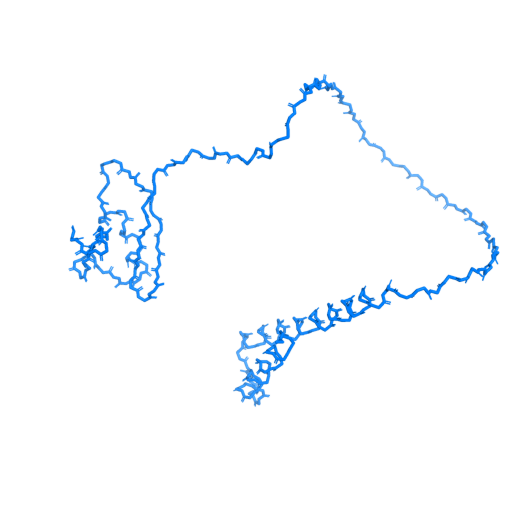8 34.617 1.00 45.00 73 SER A CA 1
ATOM 563 C C . SER A 1 73 ? -11.278 49.217 34.227 1.00 45.00 73 SER A C 1
ATOM 565 O O . SER A 1 73 ? -10.367 49.232 35.046 1.00 45.00 73 SER A O 1
ATOM 567 N N . SER A 1 74 ? -11.026 49.072 32.908 1.00 39.81 74 SER A N 1
ATOM 568 C CA . SER A 1 74 ? -10.127 49.972 32.124 1.00 39.81 74 SER A CA 1
ATOM 569 C C . SER A 1 74 ? -10.080 49.690 30.592 1.00 39.81 74 SER A C 1
ATOM 571 O O . SER A 1 74 ? -9.708 48.619 30.134 1.00 39.81 74 SER A O 1
ATOM 573 N N . SER A 1 75 ? -10.500 50.707 29.829 1.00 43.41 75 SER A N 1
ATOM 574 C CA . SER A 1 75 ? -10.048 51.276 28.534 1.00 43.41 75 SER A CA 1
ATOM 575 C C . SER A 1 75 ? -9.448 50.448 27.364 1.00 43.41 75 SER A C 1
ATOM 577 O O . SER A 1 75 ? -8.270 50.115 27.344 1.00 43.41 75 SER A O 1
ATOM 579 N N . SER A 1 76 ? -10.266 50.301 26.308 1.00 46.59 76 SER A N 1
ATOM 580 C CA . SER A 1 76 ? -10.092 50.675 24.874 1.00 46.59 76 SER A CA 1
ATOM 581 C C . SER A 1 76 ? -8.708 50.879 24.219 1.00 46.59 76 SER A C 1
ATOM 583 O O . SER A 1 76 ? -7.993 51.785 24.632 1.00 46.59 76 SER A O 1
ATOM 585 N N . LEU A 1 77 ? -8.496 50.261 23.037 1.00 38.03 77 LEU A N 1
ATOM 586 C CA . LEU A 1 77 ? -8.090 50.928 21.775 1.00 38.03 77 LEU A CA 1
ATOM 587 C C . LEU A 1 77 ? -8.611 50.156 20.538 1.00 38.03 77 LEU A C 1
ATOM 589 O O . LEU A 1 77 ? -8.566 48.931 20.475 1.00 38.03 77 LEU A O 1
ATOM 593 N N . SER A 1 78 ? -9.116 50.913 19.567 1.00 42.53 78 SER A N 1
ATOM 594 C CA . SER A 1 78 ? -9.871 50.510 18.371 1.00 42.53 78 SER A CA 1
ATOM 595 C C . SER A 1 78 ? -9.011 50.582 17.108 1.00 42.53 78 SER A C 1
ATOM 597 O O . SER A 1 78 ? -8.218 51.511 17.030 1.00 42.53 78 SER A O 1
ATOM 599 N N . VAL A 1 79 ? -9.277 49.766 16.071 1.00 34.62 79 VAL A N 1
ATOM 600 C CA . VAL A 1 79 ? -9.228 50.215 14.656 1.00 34.62 79 VAL A CA 1
ATOM 601 C C . VAL A 1 79 ? -10.199 49.389 13.786 1.00 34.62 79 VAL A C 1
ATOM 603 O O . VAL A 1 79 ? -10.052 48.181 13.634 1.00 34.62 79 VAL A O 1
ATOM 606 N N . LEU A 1 80 ? -11.179 50.074 13.198 1.00 44.12 80 LEU A N 1
ATOM 607 C CA . LEU A 1 80 ? -11.982 49.709 12.015 1.00 44.12 80 LEU A CA 1
ATOM 608 C C . LEU A 1 80 ? -11.539 50.679 10.893 1.00 44.12 80 LEU A C 1
ATOM 610 O O . LEU A 1 80 ? -11.068 51.768 11.240 1.00 44.12 80 LEU A O 1
ATOM 614 N N . PRO A 1 81 ?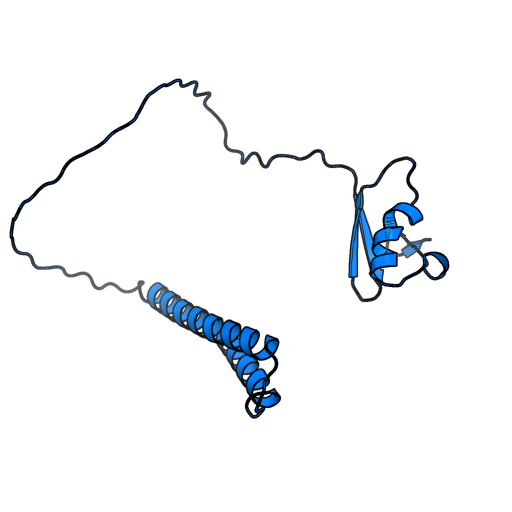 -11.670 50.362 9.585 1.00 49.47 81 PRO A N 1
ATOM 615 C CA . PRO A 1 81 ? -12.946 50.671 8.916 1.00 49.47 81 PRO A CA 1
ATOM 616 C C . PRO A 1 81 ? -13.373 49.765 7.728 1.00 49.47 81 PRO A C 1
ATOM 618 O O . PRO A 1 81 ? -12.548 49.306 6.950 1.00 49.47 81 PRO A O 1
ATOM 621 N N . SER A 1 82 ? -14.702 49.587 7.616 1.00 42.09 82 SER A N 1
ATOM 622 C CA . SER A 1 82 ? -15.609 49.815 6.454 1.00 42.09 82 SER A CA 1
ATOM 623 C C . SER A 1 82 ? -15.256 49.231 5.060 1.00 42.09 82 SER A C 1
ATOM 625 O O . SER A 1 82 ? -14.137 49.371 4.600 1.00 42.09 82 SER A O 1
ATOM 627 N N . SER A 1 83 ? -16.138 48.659 4.219 1.00 41.62 83 SER A N 1
ATOM 628 C CA . SER A 1 83 ? -17.573 48.879 3.909 1.00 41.62 83 SER A CA 1
ATOM 629 C C . SER A 1 83 ? -18.065 47.772 2.923 1.00 41.62 83 SER A C 1
ATOM 631 O O . SER A 1 83 ? -17.294 47.328 2.083 1.00 41.62 83 SER A O 1
ATOM 633 N N . LEU A 1 84 ? -19.201 47.096 3.160 1.00 44.59 84 LEU A N 1
ATOM 634 C CA . LEU A 1 84 ? -20.538 47.202 2.514 1.00 44.59 84 LEU A CA 1
ATOM 635 C C . LEU A 1 84 ? -20.665 47.072 0.971 1.00 44.59 84 LEU A C 1
ATOM 637 O O . LEU A 1 84 ? -20.384 48.012 0.237 1.00 44.59 84 LEU A O 1
ATOM 641 N N . SER A 1 85 ? -21.248 45.948 0.512 1.00 47.00 85 SER A N 1
ATOM 642 C CA . SER A 1 85 ? -22.430 45.803 -0.396 1.00 47.00 85 SER A CA 1
ATOM 643 C C . SER A 1 85 ? -22.501 44.339 -0.889 1.00 47.00 85 SER A C 1
ATOM 645 O O . SER A 1 85 ? -21.560 43.831 -1.480 1.00 47.00 85 SER A O 1
ATOM 647 N N . VAL A 1 86 ? -23.440 43.491 -0.451 1.00 42.34 86 VAL A N 1
ATOM 648 C CA . VAL A 1 86 ? -24.863 43.369 -0.840 1.00 42.34 86 VAL A CA 1
ATOM 649 C C . VAL A 1 86 ? -25.086 43.390 -2.356 1.00 42.34 86 VAL A C 1
ATOM 651 O O . VAL A 1 86 ? -25.377 44.427 -2.933 1.00 42.34 86 VAL A O 1
ATOM 654 N N . PHE A 1 87 ? -25.061 42.201 -2.958 1.00 42.94 87 PHE A N 1
ATOM 655 C CA . PHE A 1 87 ? -26.121 41.758 -3.863 1.00 42.94 87 PHE A CA 1
ATOM 656 C C . PHE A 1 87 ? -26.479 40.318 -3.487 1.00 42.94 87 PHE A C 1
ATOM 658 O O . PHE A 1 87 ? -25.698 39.390 -3.683 1.00 42.94 87 PHE A O 1
ATOM 665 N N . GLN A 1 88 ? -27.653 40.150 -2.879 1.00 41.69 88 GLN A N 1
ATOM 666 C CA . GLN A 1 88 ? -28.302 38.850 -2.782 1.00 41.69 88 GLN A CA 1
ATOM 667 C C . GLN A 1 88 ? -28.876 38.518 -4.159 1.00 41.69 88 GLN A C 1
ATOM 669 O O . GLN A 1 88 ? -29.641 39.314 -4.700 1.00 41.69 88 GLN A O 1
ATOM 674 N N . ASN A 1 89 ? -28.551 37.345 -4.696 1.00 35.41 89 ASN A N 1
ATOM 675 C CA . ASN A 1 89 ? -29.400 36.696 -5.686 1.00 35.41 89 ASN A CA 1
ATOM 676 C C . ASN A 1 89 ? -30.071 35.509 -4.976 1.00 35.41 89 ASN A C 1
ATOM 678 O O . ASN A 1 89 ? -29.354 34.671 -4.422 1.00 35.41 89 ASN A O 1
ATOM 682 N N . PRO A 1 90 ? -31.408 35.456 -4.891 1.00 47.88 90 PRO A N 1
ATOM 683 C CA . PRO A 1 90 ? -32.094 34.391 -4.187 1.00 47.88 90 PRO A CA 1
ATOM 684 C C . PRO A 1 90 ? -32.149 33.142 -5.071 1.00 47.88 90 PRO A C 1
ATOM 686 O O . PRO A 1 90 ? -32.173 33.241 -6.294 1.00 47.88 90 PRO A O 1
ATOM 689 N N . THR A 1 91 ? -32.271 31.992 -4.413 1.00 49.41 91 THR A N 1
ATOM 690 C CA . THR A 1 91 ? -32.575 30.643 -4.927 1.00 49.41 91 THR A CA 1
ATOM 691 C C . THR A 1 91 ? -31.400 29.705 -5.235 1.00 49.41 91 THR A C 1
ATOM 693 O O . THR A 1 91 ? -30.679 29.816 -6.218 1.00 49.41 91 THR A O 1
ATOM 696 N N . ASP A 1 92 ? -31.331 28.708 -4.354 1.00 41.84 92 ASP A N 1
ATOM 697 C CA . ASP A 1 92 ? -31.197 27.278 -4.633 1.00 41.84 92 ASP A CA 1
ATOM 698 C C . ASP A 1 92 ? -29.955 26.578 -4.058 1.00 41.84 92 ASP A C 1
ATOM 700 O O . ASP A 1 92 ? -28.797 26.981 -4.142 1.00 41.84 92 ASP A O 1
ATOM 704 N N . VAL A 1 93 ? -30.290 25.497 -3.382 1.00 54.38 93 VAL A N 1
ATOM 705 C CA . VAL A 1 93 ? -29.559 24.673 -2.454 1.00 54.38 93 VAL A CA 1
ATOM 706 C C . VAL A 1 93 ? -28.670 23.744 -3.268 1.00 54.38 93 VAL A C 1
ATOM 708 O O . VAL A 1 93 ? -29.117 22.728 -3.787 1.00 54.38 93 VAL A O 1
ATOM 711 N N . SER A 1 94 ? -27.379 24.032 -3.397 1.00 52.59 94 SER A N 1
ATOM 712 C CA . SER A 1 94 ? -26.428 22.970 -3.744 1.00 52.59 94 SER A CA 1
ATOM 713 C C . SER A 1 94 ? -25.000 23.339 -3.375 1.00 52.59 94 SER A C 1
ATOM 715 O O . SER A 1 94 ? -24.388 24.246 -3.923 1.00 52.59 94 SER A O 1
ATOM 717 N N . ARG A 1 95 ? -24.457 22.569 -2.428 1.00 58.28 95 ARG A N 1
ATOM 718 C CA . ARG A 1 95 ? -23.048 22.528 -2.030 1.00 58.28 95 ARG A CA 1
ATOM 719 C C . ARG A 1 95 ? -22.148 22.471 -3.272 1.00 58.28 95 ARG A C 1
ATOM 721 O O . ARG A 1 95 ? -21.909 21.396 -3.825 1.00 58.28 95 ARG A O 1
ATOM 728 N N . SER A 1 96 ? -21.635 23.615 -3.713 1.00 58.22 96 SER A N 1
ATOM 729 C CA . SER A 1 96 ? -20.683 23.699 -4.815 1.00 58.22 96 SER A CA 1
ATOM 730 C C . SER A 1 96 ? -19.307 23.253 -4.321 1.00 58.22 96 SER A C 1
ATOM 732 O O . SER A 1 96 ? -18.448 24.063 -3.981 1.00 58.22 96 SER A O 1
ATOM 734 N N . ASN A 1 97 ? -19.095 21.938 -4.261 1.00 55.66 97 ASN A N 1
ATOM 735 C CA . ASN A 1 97 ? -17.749 21.379 -4.212 1.00 55.66 97 ASN A CA 1
ATOM 736 C C . ASN A 1 97 ? -16.970 21.930 -5.422 1.00 55.66 97 ASN A C 1
ATOM 738 O O . ASN A 1 97 ? -17.479 21.791 -6.542 1.00 55.66 97 ASN A O 1
ATOM 742 N N . PRO A 1 98 ? -15.772 22.524 -5.253 1.00 61.94 98 PRO A N 1
ATOM 743 C CA . PRO A 1 98 ? -14.989 22.996 -6.386 1.00 61.94 98 PRO A CA 1
ATOM 744 C C . PRO A 1 98 ? -14.669 21.794 -7.280 1.00 61.94 98 PRO A C 1
ATOM 746 O O . PRO A 1 98 ? -13.865 20.923 -6.941 1.00 61.94 98 PRO A O 1
ATOM 749 N N . LYS A 1 99 ? -15.359 21.693 -8.419 1.00 65.62 99 LYS A N 1
ATOM 750 C CA . LYS A 1 99 ? -15.130 20.639 -9.409 1.00 65.62 99 LYS A CA 1
ATOM 751 C C . LYS A 1 99 ? -13.822 20.967 -10.122 1.00 65.62 99 LYS A C 1
ATOM 753 O O . LYS A 1 99 ? -13.813 21.646 -11.142 1.00 65.62 99 LYS A O 1
ATOM 758 N N . SER A 1 100 ? -12.710 20.503 -9.545 1.00 68.12 100 SER A N 1
ATOM 759 C CA . SER A 1 100 ? -11.415 20.465 -10.232 1.00 68.12 100 SER A CA 1
ATOM 760 C C . SER A 1 100 ? -11.591 19.805 -11.604 1.00 68.12 100 SER A C 1
ATOM 762 O O . SER A 1 100 ? -12.352 18.833 -11.691 1.00 68.12 100 SER A O 1
ATOM 764 N N . PRO A 1 101 ? -10.900 20.275 -12.662 1.00 62.38 101 PRO A N 1
ATOM 765 C CA . PRO A 1 101 ? -10.948 19.634 -13.970 1.00 62.38 101 PRO A CA 1
ATOM 766 C C . PRO A 1 101 ? -10.632 18.147 -13.808 1.00 62.38 101 PRO A C 1
ATOM 768 O O . PRO A 1 101 ? -9.521 17.788 -13.404 1.00 62.38 101 PRO A O 1
ATOM 771 N N . GLN A 1 102 ? -11.619 17.282 -14.055 1.00 71.50 102 GLN A N 1
ATOM 772 C CA . GLN A 1 102 ? -11.467 15.839 -13.894 1.00 71.50 102 GLN A CA 1
ATOM 773 C C . GLN A 1 102 ? -10.596 15.316 -15.036 1.00 71.50 102 GLN A C 1
ATOM 775 O O . GLN A 1 102 ? -11.085 14.874 -16.071 1.00 71.50 102 GLN A O 1
ATOM 780 N N . LYS A 1 103 ? -9.274 15.426 -14.878 1.00 81.31 103 LYS A N 1
ATOM 781 C CA . LYS A 1 103 ? -8.324 14.803 -15.801 1.00 81.31 103 LYS A CA 1
ATOM 782 C C . LYS A 1 103 ? -8.552 13.289 -15.762 1.00 81.31 103 LYS A C 1
ATOM 784 O O . LYS A 1 103 ? -8.737 12.752 -14.667 1.00 81.31 103 LYS A O 1
ATOM 789 N N . PRO A 1 104 ? -8.531 12.595 -16.910 1.00 92.31 104 PRO A N 1
ATOM 790 C CA . PRO A 1 104 ? -8.696 11.150 -16.923 1.00 92.31 104 PRO A CA 1
ATOM 791 C C . PRO A 1 104 ? -7.592 10.501 -16.078 1.00 92.31 104 PRO A C 1
ATOM 793 O O . PRO A 1 104 ? -6.433 10.920 -16.122 1.00 92.31 104 PRO A O 1
ATOM 796 N N . ILE A 1 105 ? -7.952 9.501 -15.275 1.00 94.44 105 ILE A N 1
ATOM 797 C CA . ILE A 1 105 ? -7.038 8.791 -14.372 1.00 94.44 105 ILE A CA 1
ATOM 798 C C . ILE A 1 105 ? -7.058 7.291 -14.656 1.00 94.44 105 ILE A C 1
ATOM 800 O O . ILE A 1 105 ? -8.090 6.727 -15.010 1.00 94.44 105 ILE A O 1
ATOM 804 N N . VAL A 1 106 ? -5.923 6.637 -14.434 1.00 95.88 106 VAL A N 1
ATOM 805 C CA . VAL A 1 106 ? -5.776 5.182 -14.459 1.00 95.88 106 VAL A CA 1
ATOM 806 C C . VAL A 1 106 ? -5.457 4.709 -13.047 1.00 95.88 106 VAL A C 1
ATOM 808 O O . VAL A 1 106 ? -4.530 5.204 -12.401 1.00 95.88 106 VAL A O 1
ATOM 811 N N . ARG A 1 107 ? -6.235 3.744 -12.555 1.00 96.25 107 ARG A N 1
ATOM 812 C CA . ARG A 1 107 ? -6.003 3.081 -11.266 1.00 96.25 107 ARG A CA 1
ATOM 813 C C . ARG A 1 107 ? -5.244 1.791 -11.542 1.00 96.25 107 ARG A C 1
ATOM 815 O O . ARG A 1 107 ? -5.743 0.939 -12.270 1.00 96.25 107 ARG A O 1
ATOM 822 N N . VAL A 1 108 ? -4.053 1.656 -10.973 1.00 97.25 108 VAL A N 1
ATOM 823 C CA . VAL A 1 108 ? -3.185 0.495 -11.187 1.00 97.25 108 VAL A CA 1
ATOM 824 C C . VAL A 1 108 ? -3.004 -0.238 -9.869 1.00 97.25 108 VAL A C 1
ATOM 826 O O . VAL A 1 108 ? -2.660 0.365 -8.850 1.00 97.25 108 VAL A O 1
ATOM 829 N N . PHE A 1 109 ? -3.241 -1.544 -9.894 1.00 97.06 109 PHE A N 1
ATOM 830 C CA . PHE A 1 109 ? -2.956 -2.434 -8.778 1.00 97.06 109 PHE A CA 1
ATOM 831 C C . PHE A 1 109 ? -1.517 -2.926 -8.892 1.00 97.06 109 PHE A C 1
ATOM 833 O O . PHE A 1 109 ? -1.089 -3.366 -9.956 1.00 97.06 109 PHE A O 1
ATOM 840 N N . LEU A 1 110 ? -0.770 -2.809 -7.800 1.00 96.00 110 LEU A N 1
ATOM 841 C CA . LEU A 1 110 ? 0.620 -3.236 -7.707 1.00 96.00 110 LEU A CA 1
ATOM 842 C C . LEU A 1 110 ? 0.723 -4.511 -6.857 1.00 96.00 110 LEU A C 1
ATOM 844 O O . LEU A 1 110 ? -0.216 -4.841 -6.122 1.00 96.00 110 LEU A O 1
ATOM 848 N N . PRO A 1 111 ? 1.858 -5.228 -6.931 1.00 94.69 111 PRO A N 1
ATOM 849 C CA . PRO A 1 111 ? 2.135 -6.354 -6.047 1.00 94.69 111 PRO A CA 1
ATOM 850 C C . PRO A 1 111 ? 1.950 -6.005 -4.561 1.00 94.69 111 PRO A C 1
ATOM 852 O O . PRO A 1 111 ? 1.953 -4.835 -4.170 1.00 94.69 111 PRO A O 1
ATOM 855 N N . ASN A 1 112 ? 1.794 -7.034 -3.724 1.00 95.12 112 ASN A N 1
ATOM 856 C CA . ASN A 1 112 ? 1.607 -6.903 -2.271 1.00 95.12 112 ASN A CA 1
ATOM 857 C C . ASN A 1 112 ? 0.344 -6.122 -1.870 1.00 95.12 112 ASN A C 1
ATOM 859 O O . ASN A 1 112 ? 0.357 -5.362 -0.905 1.00 95.12 112 ASN A O 1
ATOM 863 N N . LYS A 1 113 ? -0.754 -6.304 -2.621 1.00 95.94 113 LYS A N 1
ATOM 864 C CA . LYS A 1 113 ? -2.056 -5.648 -2.380 1.00 95.94 113 LYS A CA 1
ATOM 865 C C . LYS A 1 113 ? -1.971 -4.110 -2.369 1.00 95.94 113 LYS A C 1
ATOM 867 O O . LYS A 1 113 ? -2.787 -3.442 -1.739 1.00 95.94 113 LYS A O 1
ATOM 872 N N . GLN A 1 114 ? -0.995 -3.538 -3.074 1.00 97.62 114 GLN A N 1
ATOM 873 C CA . GLN A 1 114 ? -0.818 -2.091 -3.173 1.00 97.62 114 GLN A CA 1
ATOM 874 C C . GLN A 1 114 ? -1.546 -1.516 -4.393 1.00 97.62 114 GLN A C 1
ATOM 876 O O . GLN A 1 114 ? -1.979 -2.237 -5.292 1.00 97.62 114 GLN A O 1
ATOM 881 N N . ARG A 1 115 ? -1.681 -0.189 -4.449 1.00 97.19 115 ARG A N 1
ATOM 882 C CA . ARG A 1 115 ? -2.283 0.515 -5.590 1.00 97.19 115 ARG A CA 1
ATOM 883 C C . ARG A 1 115 ? -1.665 1.890 -5.792 1.00 97.19 115 ARG A C 1
ATOM 885 O O . ARG A 1 115 ? -1.207 2.513 -4.838 1.00 97.19 115 ARG A O 1
ATOM 892 N N . THR A 1 116 ? -1.697 2.368 -7.026 1.00 97.44 116 THR A N 1
ATOM 893 C CA . THR A 1 116 ? -1.352 3.745 -7.389 1.00 97.44 116 THR A CA 1
ATOM 894 C C . THR A 1 116 ? -2.398 4.312 -8.345 1.00 97.44 116 THR A C 1
ATOM 896 O O . THR A 1 116 ? -3.117 3.567 -9.016 1.00 97.44 116 THR A O 1
ATOM 899 N N . VAL A 1 117 ? -2.490 5.635 -8.408 1.00 96.81 117 VAL A N 1
ATOM 900 C CA . VAL A 1 117 ? -3.337 6.348 -9.367 1.00 96.81 117 VAL A CA 1
ATOM 901 C C . VAL A 1 117 ? -2.441 7.272 -10.171 1.00 96.81 117 VAL A C 1
ATOM 903 O O . VAL A 1 117 ? -1.699 8.068 -9.599 1.00 96.81 117 VAL A O 1
ATOM 906 N N . VAL A 1 118 ? -2.506 7.157 -11.494 1.00 96.19 118 VAL A N 1
ATOM 907 C CA . VAL A 1 118 ? -1.727 7.984 -12.418 1.00 96.19 118 VAL A CA 1
ATOM 908 C C . VAL A 1 118 ? -2.668 8.731 -13.360 1.00 96.19 118 VAL A C 1
ATOM 910 O O . VAL A 1 118 ? -3.691 8.178 -13.762 1.00 96.19 118 VAL A O 1
ATOM 913 N N . PRO A 1 119 ? -2.375 9.990 -13.716 1.00 95.81 119 PRO A N 1
ATOM 914 C CA . PRO A 1 119 ? -3.152 10.692 -14.728 1.00 95.81 119 PRO A CA 1
ATOM 915 C C . PRO A 1 119 ? -2.915 10.052 -16.100 1.00 95.81 119 PRO A C 1
ATOM 917 O O . PRO A 1 119 ? -1.768 9.844 -16.495 1.00 95.81 119 PRO A O 1
ATOM 920 N N . ALA A 1 120 ? -3.985 9.789 -16.845 1.00 94.94 120 ALA A N 1
ATOM 921 C CA . ALA A 1 120 ? -3.891 9.402 -18.245 1.00 94.94 120 ALA A CA 1
ATOM 922 C C . ALA A 1 120 ? -3.503 10.637 -19.068 1.00 94.94 120 ALA A C 1
ATOM 924 O O . ALA A 1 120 ? -4.194 11.659 -19.044 1.00 94.94 120 ALA A O 1
ATOM 925 N N . ARG A 1 121 ? -2.374 10.563 -19.772 1.00 94.50 121 ARG A N 1
ATOM 926 C CA . ARG A 1 121 ? -1.876 11.647 -20.623 1.00 94.50 121 ARG A CA 1
ATOM 927 C C . ARG A 1 121 ? -1.606 11.110 -22.020 1.00 94.50 121 ARG A C 1
ATOM 929 O O . ARG A 1 121 ? -0.919 10.103 -22.167 1.00 94.50 121 ARG A O 1
ATOM 936 N N . CYS A 1 122 ? -2.120 11.799 -23.034 1.00 93.44 122 CYS A N 1
ATOM 937 C CA . CYS A 1 122 ? -1.785 11.498 -24.422 1.00 93.44 122 CYS A CA 1
ATOM 938 C C . CYS A 1 122 ? -0.272 11.656 -24.634 1.00 93.44 122 CYS A C 1
ATOM 940 O O . CYS A 1 122 ? 0.330 12.595 -24.114 1.00 93.44 122 CYS A O 1
ATOM 942 N N . GLY A 1 123 ? 0.338 10.729 -25.375 1.00 95.75 123 GLY A N 1
ATOM 943 C CA . GLY A 1 123 ? 1.780 10.731 -25.643 1.00 95.75 123 GLY A CA 1
ATOM 944 C C . GLY A 1 123 ? 2.664 10.205 -24.506 1.00 95.75 123 GLY A C 1
ATOM 945 O O . GLY A 1 123 ? 3.877 10.163 -24.673 1.00 95.75 123 GLY A O 1
ATOM 946 N N . VAL A 1 124 ? 2.093 9.776 -23.372 1.00 96.69 124 VAL A N 1
ATOM 947 C CA . VAL A 1 124 ? 2.845 9.146 -22.274 1.00 96.69 124 VAL A CA 1
ATOM 948 C C . VAL A 1 124 ? 2.534 7.656 -22.234 1.00 96.69 124 VAL A C 1
ATOM 950 O O . VAL A 1 124 ? 1.369 7.256 -22.227 1.00 96.69 124 VAL A O 1
ATOM 953 N N . THR A 1 125 ? 3.570 6.818 -22.184 1.00 96.81 125 THR A N 1
ATOM 954 C CA . THR A 1 125 ? 3.382 5.367 -22.110 1.00 96.81 125 THR A CA 1
ATOM 955 C C . THR A 1 125 ? 2.984 4.918 -20.699 1.00 96.81 125 THR A C 1
ATOM 957 O O . THR A 1 125 ? 3.230 5.600 -19.697 1.00 96.81 125 THR A O 1
ATOM 960 N N . VAL A 1 126 ? 2.396 3.723 -20.589 1.00 95.56 126 VAL A N 1
ATOM 961 C CA . VAL A 1 126 ? 2.114 3.092 -19.285 1.00 95.56 126 VAL A CA 1
ATOM 962 C C . VAL A 1 126 ? 3.409 2.872 -18.496 1.00 95.56 126 VAL A C 1
ATOM 964 O O . VAL A 1 126 ? 3.439 3.105 -17.287 1.00 95.56 126 VAL A O 1
ATOM 967 N N . ARG A 1 127 ? 4.495 2.499 -19.187 1.00 96.81 127 ARG A N 1
ATOM 968 C CA . ARG A 1 127 ? 5.828 2.321 -18.598 1.00 96.81 127 ARG A CA 1
ATOM 969 C C . ARG A 1 127 ? 6.319 3.610 -17.938 1.00 96.81 127 ARG A C 1
ATOM 971 O O . ARG A 1 127 ? 6.693 3.583 -16.767 1.00 96.81 127 ARG A O 1
ATOM 978 N N . ASP A 1 128 ? 6.248 4.736 -18.645 1.00 97.31 128 ASP A N 1
ATOM 979 C CA . ASP A 1 128 ? 6.683 6.037 -18.117 1.00 97.31 128 ASP A CA 1
ATOM 980 C C . ASP A 1 128 ? 5.800 6.501 -16.960 1.00 97.31 128 ASP A C 1
ATOM 982 O O . ASP A 1 128 ? 6.299 6.958 -15.930 1.00 97.31 128 ASP A O 1
ATOM 986 N N . SER A 1 129 ? 4.485 6.310 -17.094 1.00 96.88 129 SER A N 1
ATOM 987 C CA . SER A 1 129 ? 3.509 6.675 -16.063 1.00 96.88 129 SER A CA 1
ATOM 988 C C . SER A 1 129 ? 3.742 5.924 -14.748 1.00 96.88 129 SER A C 1
ATOM 990 O O . SER A 1 129 ? 3.531 6.480 -13.670 1.00 96.88 129 SER A O 1
ATOM 992 N N . LEU A 1 130 ? 4.199 4.669 -14.820 1.00 97.25 130 LEU A N 1
ATOM 993 C CA . LEU A 1 130 ? 4.436 3.814 -13.655 1.00 97.25 130 LEU A CA 1
ATOM 994 C C . LEU A 1 130 ? 5.882 3.817 -13.151 1.00 97.25 130 LEU A C 1
ATOM 996 O O . LEU A 1 130 ? 6.119 3.327 -12.046 1.00 97.25 130 LEU A O 1
ATOM 1000 N N . LYS A 1 131 ? 6.832 4.416 -13.880 1.00 96.56 131 LYS A N 1
ATOM 1001 C CA . LYS A 1 131 ? 8.266 4.422 -13.538 1.00 96.56 131 LYS A CA 1
ATOM 1002 C C . LYS A 1 131 ? 8.528 4.800 -12.080 1.00 96.56 131 LYS A C 1
ATOM 1004 O O . LYS A 1 131 ? 9.209 4.070 -11.366 1.00 96.56 131 LYS A O 1
ATOM 1009 N N . LYS A 1 132 ? 7.932 5.903 -11.608 1.00 97.56 132 LYS A N 1
ATOM 1010 C CA . LYS A 1 132 ? 8.083 6.354 -10.213 1.00 97.56 132 LYS A CA 1
ATOM 1011 C C . LYS A 1 132 ? 7.518 5.335 -9.219 1.00 97.56 132 LYS A C 1
ATOM 1013 O O . LYS A 1 132 ? 8.152 5.048 -8.210 1.00 97.56 132 LYS A O 1
ATOM 1018 N N . ALA A 1 133 ? 6.337 4.788 -9.502 1.00 97.12 133 ALA A N 1
ATOM 1019 C CA . ALA A 1 133 ? 5.672 3.840 -8.614 1.00 97.12 133 ALA A CA 1
ATOM 1020 C C . ALA A 1 133 ? 6.440 2.514 -8.494 1.00 97.12 133 ALA A C 1
ATOM 1022 O O . ALA A 1 133 ? 6.489 1.950 -7.401 1.00 97.12 133 ALA A O 1
ATOM 1023 N N . LEU A 1 134 ? 7.039 2.042 -9.589 1.00 97.38 134 LEU A N 1
ATOM 1024 C CA . LEU A 1 134 ? 7.871 0.839 -9.611 1.00 97.38 134 LEU A CA 1
ATOM 1025 C C . LEU A 1 134 ? 9.212 1.074 -8.903 1.00 97.38 134 LEU A C 1
ATOM 1027 O O . LEU A 1 134 ? 9.574 0.305 -8.016 1.00 97.38 134 LEU A O 1
ATOM 1031 N N . MET A 1 135 ? 9.884 2.190 -9.199 1.00 96.94 135 MET A N 1
ATOM 1032 C CA . MET A 1 135 ? 11.173 2.542 -8.592 1.00 96.94 135 MET A CA 1
ATOM 1033 C C . MET A 1 135 ? 11.083 2.695 -7.069 1.00 96.94 135 MET A C 1
ATOM 1035 O O . MET A 1 135 ? 11.928 2.171 -6.353 1.00 96.94 135 MET A O 1
ATOM 1039 N N . MET A 1 136 ? 10.012 3.316 -6.556 1.00 96.69 136 MET A N 1
ATOM 1040 C CA . MET A 1 136 ? 9.751 3.415 -5.108 1.00 96.69 136 MET A CA 1
ATOM 1041 C C . MET A 1 136 ? 9.596 2.058 -4.404 1.00 96.69 136 MET A C 1
ATOM 1043 O O . MET A 1 136 ? 9.608 2.002 -3.179 1.00 96.69 136 MET A O 1
ATOM 1047 N N . ARG A 1 137 ? 9.399 0.978 -5.162 1.00 95.94 137 ARG A N 1
ATOM 1048 C CA . ARG A 1 137 ? 9.199 -0.383 -4.655 1.00 95.94 137 ARG A CA 1
ATOM 1049 C C . ARG A 1 137 ? 10.367 -1.311 -4.980 1.00 95.94 137 ARG A C 1
ATOM 1051 O O . ARG A 1 137 ? 10.259 -2.503 -4.720 1.00 95.94 137 ARG A O 1
ATOM 1058 N N . GLY A 1 138 ? 11.442 -0.793 -5.579 1.00 96.44 138 GLY A N 1
ATOM 1059 C CA . GLY A 1 138 ? 12.563 -1.614 -6.039 1.00 96.44 138 GLY A CA 1
ATOM 1060 C C . GLY A 1 138 ? 12.193 -2.574 -7.175 1.00 96.44 138 GLY A C 1
ATOM 1061 O O . GLY A 1 138 ? 12.840 -3.602 -7.338 1.00 96.44 138 GLY A O 1
ATOM 1062 N N . LEU A 1 139 ? 11.143 -2.268 -7.946 1.00 96.25 139 LEU A N 1
ATOM 1063 C CA . LEU A 1 139 ? 10.719 -3.071 -9.092 1.00 96.25 139 LEU A CA 1
ATOM 1064 C C . LEU A 1 139 ? 11.237 -2.448 -10.389 1.00 96.25 139 LEU A C 1
ATOM 1066 O O . LEU A 1 139 ? 11.133 -1.233 -10.580 1.00 96.25 139 LEU A O 1
ATOM 1070 N N . ILE A 1 140 ? 11.732 -3.284 -11.301 1.00 95.81 140 ILE A N 1
ATOM 1071 C CA . ILE A 1 140 ? 12.107 -2.864 -12.655 1.00 95.81 140 ILE A CA 1
ATOM 1072 C C . ILE A 1 140 ? 10.997 -3.229 -13.658 1.00 95.81 140 ILE A C 1
ATOM 1074 O O . ILE A 1 140 ? 10.404 -4.306 -13.529 1.00 95.81 140 ILE A O 1
ATOM 1078 N N . PRO A 1 141 ? 10.678 -2.358 -14.638 1.00 94.31 141 PRO A N 1
ATOM 1079 C CA . PRO A 1 141 ? 9.637 -2.616 -15.640 1.00 94.31 141 PRO A CA 1
ATOM 1080 C C . PRO A 1 141 ? 9.780 -3.945 -16.392 1.00 94.31 141 PRO A C 1
ATOM 1082 O O . PRO A 1 141 ? 8.786 -4.558 -16.754 1.00 94.31 141 PRO A O 1
ATOM 1085 N N . GLU A 1 142 ? 11.010 -4.396 -16.595 1.00 94.88 142 GLU A N 1
ATOM 1086 C CA . GLU A 1 142 ? 11.405 -5.578 -17.359 1.00 94.88 142 GLU A CA 1
ATOM 1087 C C . GLU A 1 142 ? 11.016 -6.876 -16.638 1.00 94.88 142 GLU A C 1
ATOM 1089 O O . GLU A 1 142 ? 10.791 -7.896 -17.280 1.00 94.88 142 GLU A O 1
ATOM 1094 N N . CYS A 1 143 ? 10.867 -6.819 -15.311 1.00 94.44 143 CYS A N 1
ATOM 1095 C CA . CYS A 1 143 ? 10.379 -7.921 -14.480 1.00 94.44 143 CYS A CA 1
ATOM 1096 C C . CYS A 1 143 ? 8.876 -7.814 -14.172 1.00 94.44 143 CYS A C 1
ATOM 1098 O O . CYS A 1 143 ? 8.363 -8.569 -13.346 1.00 94.44 143 CYS A O 1
ATOM 1100 N N . CYS A 1 144 ? 8.164 -6.858 -14.778 1.00 94.94 144 CYS A N 1
ATOM 1101 C CA . CYS A 1 144 ? 6.750 -6.612 -14.514 1.00 94.94 144 CYS A CA 1
ATOM 1102 C C . CYS A 1 144 ? 5.897 -6.923 -15.749 1.00 94.94 144 CYS A C 1
ATOM 1104 O O . CYS A 1 144 ? 6.152 -6.420 -16.838 1.00 94.94 144 CYS A O 1
ATOM 1106 N N . ALA A 1 145 ? 4.816 -7.679 -15.554 1.00 95.31 145 ALA A N 1
ATOM 1107 C CA . ALA A 1 145 ? 3.756 -7.831 -16.545 1.00 95.31 145 ALA A CA 1
ATOM 1108 C C . ALA A 1 145 ? 2.564 -6.940 -16.177 1.00 95.31 145 ALA A C 1
ATOM 1110 O O . ALA A 1 145 ? 2.171 -6.857 -15.010 1.00 95.31 145 ALA A O 1
ATOM 1111 N N . VAL A 1 146 ? 1.979 -6.282 -17.176 1.00 95.56 146 VAL A N 1
ATOM 1112 C CA . VAL A 1 146 ? 0.775 -5.459 -17.020 1.00 95.56 146 VAL A CA 1
ATOM 1113 C C . VAL A 1 146 ? -0.378 -6.157 -17.725 1.00 95.56 146 VAL A C 1
ATOM 1115 O O . VAL A 1 146 ? -0.189 -6.771 -18.768 1.00 95.56 146 VAL A O 1
ATOM 1118 N N . TYR A 1 147 ? -1.561 -6.079 -17.128 1.00 96.44 147 TYR A N 1
ATOM 1119 C CA . TYR A 1 147 ? -2.799 -6.561 -17.717 1.00 96.44 147 TYR A CA 1
ATOM 1120 C C . TYR A 1 147 ? -3.933 -5.602 -17.369 1.00 96.44 147 TYR A C 1
ATOM 1122 O O . TYR A 1 147 ? -3.929 -4.948 -16.320 1.00 96.44 147 TYR A O 1
ATOM 1130 N N . ARG A 1 148 ? -4.935 -5.548 -18.237 1.00 95.56 148 ARG A N 1
ATOM 1131 C CA . ARG A 1 148 ? -6.250 -4.981 -17.950 1.00 95.56 148 ARG A CA 1
ATOM 1132 C C . ARG A 1 148 ? -7.231 -6.103 -17.635 1.00 95.56 148 ARG A C 1
ATOM 1134 O O . ARG A 1 148 ? -7.077 -7.222 -18.112 1.00 95.56 148 ARG A O 1
ATOM 1141 N N . ILE A 1 149 ? -8.245 -5.801 -16.837 1.00 93.94 149 ILE A N 1
ATOM 1142 C CA . ILE A 1 149 ? -9.358 -6.723 -16.602 1.00 93.94 149 ILE A CA 1
ATOM 1143 C C . ILE A 1 149 ? -10.503 -6.276 -17.503 1.00 93.94 149 ILE A C 1
ATOM 1145 O O . ILE A 1 149 ? -10.957 -5.138 -17.391 1.00 93.94 149 ILE A O 1
ATOM 1149 N N . GLN A 1 150 ? -10.938 -7.151 -18.403 1.00 94.44 150 GLN A N 1
ATOM 1150 C CA . GLN A 1 150 ? -12.064 -6.919 -19.303 1.00 94.44 150 GLN A CA 1
ATOM 1151 C C . GLN A 1 150 ? -12.953 -8.162 -19.262 1.00 94.44 150 GLN A C 1
ATOM 1153 O O . GLN A 1 150 ? -12.445 -9.265 -19.431 1.00 94.44 150 GLN A O 1
ATOM 1158 N N . ASP A 1 151 ? -14.241 -7.990 -18.961 1.00 92.88 151 ASP A N 1
ATOM 1159 C CA . ASP A 1 151 ? -15.210 -9.092 -18.813 1.00 92.88 151 ASP A CA 1
ATOM 1160 C C . ASP A 1 151 ? -14.810 -10.146 -17.758 1.00 92.88 151 ASP A C 1
ATOM 1162 O O . ASP A 1 151 ? -15.157 -11.316 -17.849 1.00 92.88 151 ASP A O 1
ATOM 1166 N N . GLY A 1 152 ? -14.051 -9.730 -16.736 1.00 92.44 152 GLY A N 1
ATOM 1167 C CA . GLY A 1 152 ? -13.518 -10.621 -15.697 1.00 92.44 152 GLY A CA 1
ATOM 1168 C C . GLY A 1 152 ? -12.227 -11.351 -16.086 1.00 92.44 152 GLY A C 1
ATOM 1169 O O . GLY A 1 152 ? -11.570 -11.929 -15.220 1.00 92.44 152 GLY A O 1
ATOM 1170 N N . GLU A 1 153 ? -11.799 -11.255 -17.343 1.00 93.94 153 GLU A N 1
ATOM 1171 C CA . GLU A 1 153 ? -10.575 -11.877 -17.840 1.00 93.94 153 GLU A CA 1
ATOM 1172 C C . GLU A 1 153 ? -9.394 -10.903 -17.816 1.00 93.94 153 GLU A C 1
ATOM 1174 O O . GLU A 1 153 ? -9.522 -9.710 -18.109 1.00 93.94 153 GLU A O 1
ATOM 1179 N N . LYS A 1 154 ? -8.206 -11.419 -17.484 1.00 94.75 154 LYS A N 1
ATOM 1180 C CA . LYS A 1 154 ? -6.958 -10.650 -17.535 1.00 94.75 154 LYS A CA 1
ATOM 1181 C C . LYS A 1 154 ? -6.410 -10.680 -18.957 1.00 94.75 154 LYS A C 1
ATOM 1183 O O . LYS A 1 154 ? -5.956 -11.722 -19.418 1.00 94.75 154 LYS A O 1
ATOM 1188 N N . LYS A 1 155 ? -6.423 -9.529 -19.626 1.00 94.06 155 LYS A N 1
ATOM 1189 C CA . LYS A 1 155 ? -5.862 -9.341 -20.968 1.00 94.06 155 LYS A CA 1
ATOM 1190 C C . LYS A 1 155 ? -4.582 -8.509 -20.872 1.00 94.06 155 LYS A C 1
ATOM 1192 O O . LYS A 1 155 ? -4.609 -7.516 -20.143 1.00 94.06 155 LYS A O 1
ATOM 1197 N N . PRO A 1 156 ? -3.489 -8.883 -21.554 1.00 90.12 156 PRO A N 1
ATOM 1198 C CA . PRO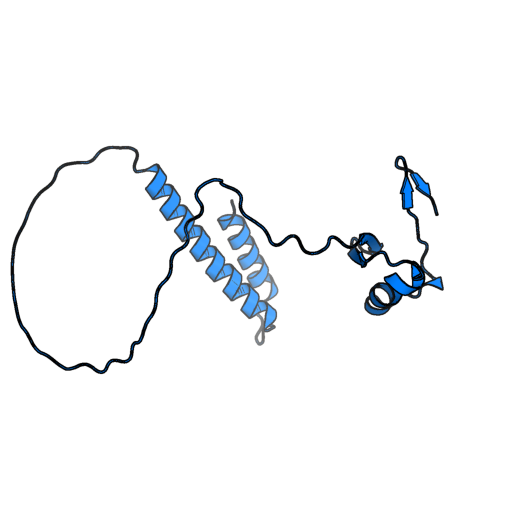 A 1 156 ? -2.285 -8.056 -21.601 1.00 90.12 156 PRO A CA 1
ATOM 1199 C C . PRO A 1 156 ? -2.564 -6.661 -22.197 1.00 90.12 156 PRO A C 1
ATOM 1201 O O . PRO A 1 156 ? -3.481 -6.508 -23.046 1.00 90.12 156 PRO A O 1
#

Radius of gyration: 30.98 Å; chains: 1; bounding box: 55×63×71 Å

Foldseek 3Di:
DVLVVLVVVLVVLCVVAVPPPDGDPVSVVSNVVSVVVNVVVVVVVVVVVVVVVVPDDDDDDDDDDDDDDDDDDDDDDDDDDDDDDDDDDDDDDDDPDPPDPCAAKDWDQDPPRDIDIFGDDPPDDPCRRCVVVQVVVVHDPVPDDDFDQDPNDTHD